Protein AF-A0A182FL35-F1 (afdb_monomer)

Foldseek 3Di:
DVVVQVVCCVVVFKDKDDWDWDADPPGWTFTWIWIWGFDDDPNHGDDIDIDIDTDDTDGDDD

InterPro domains:
  IPR001610 PAC motif [SM00086] (17-58)
  IPR013655 PAS fold 3 [PF08447] (9-52)
  IPR035965 PAS domain superfamily [SSF55785] (9-55)

Sequence (62 aa):
MWTTVTGVVISKGQSETCRYRFLAKTGGYAWVVTQATVIYDKQKPHSIVCVNYVIRVELTEL

Nearest PDB structures (foldseek):
  4zqd-assembly2_D  TM=8.842E-01  e=4.619E-04  Mus musculus
  7vni-assembly1_B  TM=9.277E-01  e=5.712E-03  Drosophila melanogaster
  7vni-assembly2_A  TM=9.227E-01  e=8.602E-03  Drosophila melanogaster
  7vnh-assembly1_A  TM=9.039E-01  e=1.222E-02  Drosophila melanogaster
  5nwm-assembly1_A  TM=6.566E-01  e=1.637E-02  Homo sapiens

Mean predicted aligned error: 4.46 Å

Structure (mmCIF, N/CA/C/O backbone):
data_AF-A0A182FL35-F1
#
_entry.id   AF-A0A182FL35-F1
#
loop_
_atom_site.group_PDB
_atom_site.id
_atom_site.type_symbol
_atom_site.label_atom_id
_atom_site.label_alt_id
_atom_site.label_comp_id
_atom_site.label_asym_id
_atom_site.label_entity_id
_atom_site.label_seq_id
_atom_site.pdbx_PDB_ins_code
_atom_site.Cartn_x
_atom_site.Cartn_y
_atom_site.Cartn_z
_atom_site.occupancy
_atom_site.B_iso_or_equiv
_atom_site.auth_seq_id
_atom_site.auth_comp_id
_atom_site.auth_asym_id
_atom_site.auth_atom_id
_atom_site.pdbx_PDB_model_num
ATOM 1 N N . MET A 1 1 ? 8.811 2.433 6.369 1.00 58.22 1 MET A N 1
ATOM 2 C CA . MET A 1 1 ? 7.898 3.150 5.449 1.00 58.22 1 MET A CA 1
ATOM 3 C C . MET A 1 1 ? 6.448 2.725 5.671 1.00 58.22 1 MET A C 1
ATOM 5 O O . MET A 1 1 ? 5.705 3.516 6.231 1.00 58.22 1 MET A O 1
ATOM 9 N N . TRP A 1 2 ? 6.061 1.478 5.371 1.00 62.41 2 TRP A N 1
ATOM 10 C CA . TRP A 1 2 ? 4.710 0.963 5.669 1.00 62.41 2 TRP A CA 1
ATOM 11 C C . TRP A 1 2 ? 4.324 1.022 7.156 1.00 62.41 2 TRP A C 1
ATOM 13 O O . TRP A 1 2 ? 3.208 1.412 7.472 1.00 62.41 2 TRP A O 1
ATOM 23 N N . THR A 1 3 ? 5.260 0.750 8.071 1.00 70.19 3 THR A N 1
ATOM 24 C CA . THR A 1 3 ? 5.031 0.798 9.530 1.00 70.19 3 THR A CA 1
ATOM 25 C C . THR A 1 3 ? 4.587 2.177 10.036 1.00 70.19 3 THR A C 1
ATOM 27 O O . THR A 1 3 ? 3.782 2.284 10.959 1.00 70.19 3 THR A O 1
ATOM 30 N N . THR A 1 4 ? 5.089 3.254 9.425 1.00 74.81 4 THR A N 1
ATOM 31 C CA . THR A 1 4 ? 4.695 4.627 9.774 1.00 74.81 4 THR A CA 1
ATOM 32 C C . THR A 1 4 ? 3.277 4.913 9.291 1.00 74.81 4 THR A C 1
ATOM 34 O O . THR A 1 4 ? 2.467 5.452 10.039 1.00 74.81 4 THR A O 1
ATOM 37 N N . VAL A 1 5 ? 2.955 4.489 8.066 1.00 80.38 5 VAL A N 1
ATOM 38 C CA . VAL A 1 5 ? 1.625 4.662 7.469 1.00 80.38 5 VAL A CA 1
ATOM 39 C C . VAL A 1 5 ? 0.579 3.902 8.278 1.00 80.38 5 VAL A C 1
ATOM 41 O O . VAL A 1 5 ? -0.439 4.482 8.630 1.00 80.38 5 VAL A O 1
ATOM 44 N N . THR A 1 6 ? 0.846 2.660 8.689 1.00 82.56 6 THR A N 1
ATOM 45 C CA . THR A 1 6 ? -0.089 1.891 9.528 1.00 82.56 6 THR A CA 1
ATOM 46 C C . THR A 1 6 ? -0.377 2.568 10.867 1.00 82.56 6 THR A C 1
ATOM 48 O O . THR A 1 6 ? -1.531 2.609 11.286 1.00 82.56 6 THR A O 1
ATOM 51 N N . GLY A 1 7 ? 0.635 3.153 11.520 1.00 87.38 7 GLY A N 1
ATOM 52 C CA . GLY A 1 7 ? 0.431 3.892 12.771 1.00 87.38 7 GLY A CA 1
ATOM 53 C C . GLY A 1 7 ? -0.469 5.118 12.588 1.00 87.38 7 GLY A C 1
ATOM 54 O O . GLY A 1 7 ? -1.366 5.363 13.397 1.00 87.38 7 GLY A O 1
ATOM 55 N N . VAL A 1 8 ? -0.282 5.862 11.494 1.00 89.75 8 VAL A N 1
ATOM 56 C CA . VAL A 1 8 ? -1.125 7.020 11.155 1.00 89.75 8 VAL A CA 1
ATOM 57 C C . VAL A 1 8 ? -2.546 6.586 10.790 1.00 89.75 8 VAL A C 1
ATOM 59 O O . VAL A 1 8 ? -3.495 7.199 11.265 1.00 89.75 8 VAL A O 1
ATOM 62 N N . VAL A 1 9 ? -2.713 5.507 10.023 1.00 93.50 9 VAL A N 1
ATOM 63 C CA . VAL A 1 9 ? -4.030 4.958 9.658 1.00 93.50 9 VAL A CA 1
ATOM 64 C C . VAL A 1 9 ? -4.809 4.548 10.908 1.00 93.50 9 VAL A C 1
ATOM 66 O O . VAL A 1 9 ? -5.948 4.962 11.067 1.00 93.50 9 VAL A O 1
ATOM 69 N N . ILE A 1 10 ? -4.196 3.816 11.842 1.00 90.25 10 ILE A N 1
ATOM 70 C CA . ILE A 1 10 ? -4.877 3.361 13.067 1.00 90.25 10 ILE A CA 1
ATOM 71 C C . ILE A 1 10 ? -5.255 4.537 13.983 1.00 90.25 10 ILE A C 1
ATOM 73 O O . ILE A 1 10 ? -6.321 4.521 14.593 1.00 90.25 10 ILE A O 1
ATOM 77 N N . SER A 1 11 ? -4.397 5.558 14.085 1.00 91.38 11 SER A N 1
ATOM 78 C CA . SER A 1 11 ? -4.614 6.692 14.998 1.00 91.38 11 SER A CA 1
ATOM 79 C C . SER A 1 11 ? -5.490 7.809 14.426 1.00 91.38 11 SER A C 1
ATOM 81 O O . SER A 1 11 ? -6.206 8.459 15.183 1.00 91.38 11 SER A O 1
ATOM 83 N N . LYS A 1 12 ? -5.436 8.055 13.111 1.00 92.88 12 LYS A N 1
ATOM 84 C CA . LYS A 1 12 ? -6.132 9.168 12.435 1.00 92.88 12 LYS A CA 1
ATOM 85 C C . LYS A 1 12 ? -7.195 8.716 11.436 1.00 92.88 12 LYS A C 1
ATOM 87 O O . LYS A 1 12 ? -7.852 9.551 10.826 1.00 92.88 12 LYS A O 1
ATOM 92 N N . GLY A 1 13 ? -7.345 7.414 11.232 1.00 94.25 13 GLY A N 1
ATOM 93 C CA . GLY A 1 13 ? -8.323 6.818 10.329 1.00 94.25 13 GLY A CA 1
ATOM 94 C C . GLY A 1 13 ? -7.859 6.710 8.878 1.00 94.25 13 GLY A C 1
ATOM 95 O O . GLY A 1 13 ? -8.310 5.804 8.189 1.00 94.25 13 GLY A O 1
ATOM 96 N N . GLN A 1 14 ? -6.961 7.573 8.387 1.00 96.19 14 GLN A N 1
ATOM 97 C CA . GLN A 1 14 ? -6.533 7.573 6.980 1.00 96.19 14 GLN A CA 1
ATOM 98 C C . GLN A 1 14 ? -5.074 8.001 6.804 1.00 96.19 14 GLN A C 1
ATOM 100 O O . GLN A 1 14 ? -4.541 8.787 7.589 1.00 96.19 14 GLN A O 1
ATOM 105 N N . SER A 1 15 ? -4.416 7.491 5.762 1.00 96.69 15 SER A N 1
ATOM 106 C CA . SER A 1 15 ? -3.070 7.914 5.366 1.00 96.69 15 SER A CA 1
ATOM 107 C C . SER A 1 15 ? -2.744 7.509 3.927 1.00 96.69 15 SER A C 1
ATOM 109 O O . SER A 1 15 ? -3.426 6.675 3.333 1.00 96.69 15 SER A O 1
ATOM 111 N N . GLU A 1 16 ? -1.663 8.065 3.391 1.00 95.88 16 GLU A N 1
ATOM 112 C CA . GLU A 1 16 ? -1.110 7.733 2.082 1.00 95.88 16 GLU A CA 1
ATOM 113 C C . GLU A 1 16 ? 0.375 7.364 2.223 1.00 95.88 16 GLU A C 1
ATOM 115 O O . GLU A 1 16 ? 1.117 7.977 2.995 1.00 95.88 16 GLU A O 1
ATOM 120 N N . THR A 1 17 ? 0.822 6.345 1.491 1.00 95.44 17 THR A N 1
ATOM 121 C CA . THR A 1 17 ? 2.244 5.997 1.391 1.00 95.44 17 THR A CA 1
ATOM 122 C C . THR A 1 17 ? 2.952 6.919 0.398 1.00 95.44 17 THR A C 1
ATOM 124 O O . THR A 1 17 ? 2.384 7.267 -0.631 1.00 95.44 17 THR A O 1
ATOM 127 N N . CYS A 1 18 ? 4.253 7.187 0.559 1.00 94.56 18 CYS A N 1
ATOM 128 C CA . CYS A 1 18 ? 5.028 7.634 -0.610 1.00 94.56 18 CYS A CA 1
ATOM 129 C C . CYS A 1 18 ? 5.114 6.499 -1.654 1.00 94.56 18 CYS A C 1
ATOM 131 O O . CYS A 1 18 ? 4.730 5.355 -1.386 1.00 94.56 18 CYS A O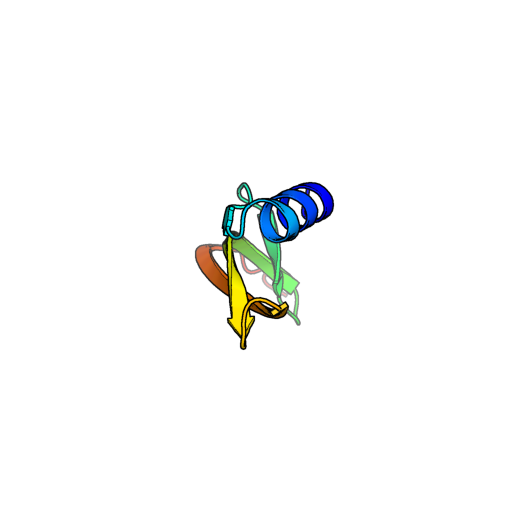 1
ATOM 133 N N . ARG A 1 19 ? 5.642 6.803 -2.845 1.00 95.62 19 ARG A N 1
ATOM 134 C CA . ARG A 1 19 ? 5.813 5.813 -3.919 1.00 95.62 19 ARG A CA 1
ATOM 135 C C . ARG A 1 19 ? 6.695 4.655 -3.453 1.00 95.62 19 ARG A C 1
ATOM 137 O O . ARG A 1 19 ? 7.784 4.885 -2.929 1.00 95.62 19 ARG A O 1
ATOM 144 N N . TYR A 1 20 ? 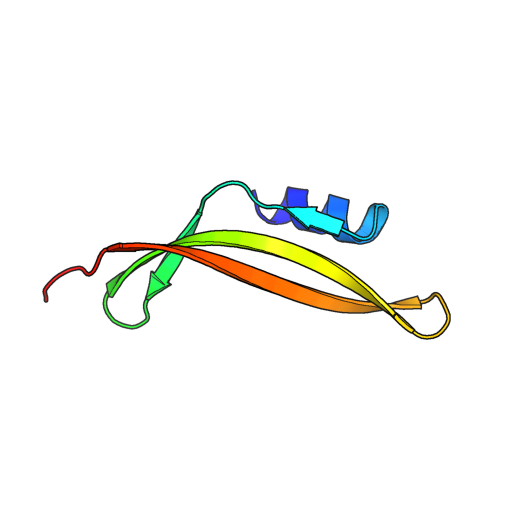6.254 3.426 -3.681 1.00 95.06 20 TYR A N 1
ATOM 145 C CA . TYR A 1 20 ? 7.019 2.222 -3.366 1.00 95.06 20 TYR A CA 1
ATOM 146 C C . TYR A 1 20 ? 6.889 1.178 -4.480 1.00 95.06 20 TYR A C 1
ATOM 148 O O . TYR A 1 20 ? 6.053 1.302 -5.375 1.00 95.06 20 TYR A O 1
ATOM 156 N N . ARG A 1 21 ? 7.752 0.157 -4.433 1.00 95.62 21 ARG A N 1
ATOM 157 C CA . ARG A 1 21 ? 7.753 -0.948 -5.397 1.00 95.62 21 ARG A CA 1
ATOM 158 C C . ARG A 1 21 ? 6.836 -2.070 -4.923 1.00 95.62 21 ARG A C 1
ATOM 160 O O . ARG A 1 21 ? 7.067 -2.646 -3.862 1.00 95.62 21 ARG A O 1
ATOM 167 N N . PHE A 1 22 ? 5.835 -2.386 -5.731 1.00 95.50 22 PHE A N 1
ATOM 168 C CA . PHE A 1 22 ? 4.956 -3.536 -5.579 1.00 95.50 22 PHE A CA 1
ATOM 169 C C . PHE A 1 22 ? 5.464 -4.661 -6.485 1.00 95.50 22 PHE A C 1
ATOM 171 O O . PHE A 1 22 ? 5.393 -4.553 -7.708 1.00 95.50 22 PHE A O 1
ATOM 178 N N . LEU A 1 23 ? 6.057 -5.698 -5.892 1.00 94.81 23 LEU A N 1
ATOM 179 C CA . LEU A 1 23 ? 6.748 -6.753 -6.637 1.00 94.81 23 LEU A CA 1
ATOM 180 C C . LEU A 1 23 ? 5.754 -7.639 -7.395 1.00 94.81 23 LEU A C 1
ATOM 182 O O . LEU A 1 23 ? 4.752 -8.081 -6.832 1.00 94.81 23 LEU A O 1
ATOM 186 N N . ALA A 1 24 ? 6.050 -7.917 -8.663 1.00 92.06 24 ALA A N 1
ATOM 187 C CA . ALA A 1 24 ? 5.279 -8.863 -9.456 1.00 92.06 24 ALA A CA 1
ATOM 188 C C . ALA A 1 24 ? 5.748 -10.303 -9.194 1.00 92.06 24 ALA A C 1
ATOM 190 O O . ALA A 1 24 ? 6.905 -10.553 -8.855 1.00 92.06 24 ALA A O 1
ATOM 191 N N . LYS A 1 25 ? 4.837 -11.268 -9.364 1.00 90.06 25 LYS A N 1
ATOM 192 C CA . LYS A 1 25 ? 5.082 -12.686 -9.044 1.00 90.06 25 LYS A CA 1
ATOM 193 C C . LYS A 1 25 ? 6.256 -13.287 -9.826 1.00 90.06 25 LYS A C 1
ATOM 195 O O . LYS A 1 25 ? 6.960 -14.138 -9.299 1.00 90.06 25 LYS A O 1
ATOM 200 N N . THR A 1 26 ? 6.429 -12.879 -11.079 1.00 87.94 26 THR A N 1
ATOM 201 C CA . THR A 1 26 ? 7.361 -13.496 -12.035 1.00 87.94 26 THR A CA 1
ATOM 202 C C . THR A 1 26 ? 8.552 -12.600 -12.377 1.00 87.94 26 THR A C 1
ATOM 204 O O . THR A 1 26 ? 9.217 -12.847 -13.373 1.00 87.94 26 THR A O 1
ATOM 207 N N . GLY A 1 27 ? 8.825 -11.569 -11.571 1.00 89.50 27 GLY A N 1
ATOM 208 C CA . GLY A 1 27 ? 9.876 -10.580 -11.834 1.00 89.50 27 GLY A CA 1
ATOM 209 C C . GLY A 1 27 ? 9.319 -9.207 -12.214 1.00 89.50 27 GLY A C 1
ATOM 210 O O . GLY A 1 27 ? 8.174 -9.078 -12.644 1.00 89.50 27 GLY A O 1
ATOM 211 N N . GLY A 1 28 ? 10.128 -8.167 -12.014 1.00 94.44 28 GLY A N 1
ATOM 212 C CA . GLY A 1 28 ? 9.702 -6.774 -12.143 1.00 94.44 28 GLY A CA 1
ATOM 213 C C . GLY A 1 28 ? 8.896 -6.248 -10.948 1.00 94.44 28 GLY A C 1
ATOM 214 O O . GLY A 1 28 ? 8.741 -6.902 -9.910 1.00 94.44 28 GLY A O 1
ATOM 215 N N . TYR A 1 29 ? 8.396 -5.021 -11.081 1.00 95.38 29 TYR A N 1
ATOM 216 C CA . TYR A 1 29 ? 7.577 -4.356 -10.069 1.00 95.38 29 TYR A CA 1
ATOM 217 C C . TYR A 1 29 ? 6.725 -3.231 -10.664 1.00 95.38 29 TYR A C 1
ATOM 219 O O . TYR A 1 29 ? 7.017 -2.684 -11.723 1.00 95.38 29 TYR A O 1
ATOM 227 N N . ALA A 1 30 ? 5.685 -2.830 -9.940 1.00 96.31 30 ALA A N 1
ATOM 228 C CA . ALA A 1 30 ? 4.957 -1.597 -10.200 1.00 96.31 30 ALA A CA 1
ATOM 229 C C . ALA A 1 30 ? 5.334 -0.527 -9.170 1.00 96.31 30 ALA A C 1
ATOM 231 O O . ALA A 1 30 ? 5.419 -0.802 -7.976 1.00 96.31 30 ALA A O 1
ATOM 232 N N . TRP A 1 31 ? 5.532 0.709 -9.615 1.00 97.25 31 TRP A N 1
ATOM 233 C CA . TRP A 1 31 ? 5.527 1.872 -8.739 1.00 97.25 31 TRP A CA 1
ATOM 234 C C . TRP A 1 31 ? 4.092 2.165 -8.318 1.00 97.25 31 TRP A C 1
ATOM 236 O O . TRP A 1 31 ? 3.244 2.434 -9.170 1.00 97.25 31 TRP A O 1
ATOM 246 N N . VAL A 1 32 ? 3.828 2.115 -7.015 1.00 97.38 32 VAL A N 1
ATOM 247 C CA . VAL A 1 32 ? 2.492 2.270 -6.433 1.00 97.38 32 VAL A CA 1
ATOM 248 C C . VAL A 1 32 ? 2.510 3.328 -5.334 1.00 97.38 32 VAL A C 1
ATOM 250 O O . VAL A 1 32 ? 3.496 3.472 -4.609 1.00 97.38 32 VAL A O 1
ATOM 253 N N . VAL A 1 33 ? 1.407 4.062 -5.207 1.00 97.19 33 VAL A N 1
ATOM 254 C CA . VAL A 1 33 ? 1.028 4.806 -3.998 1.00 97.19 33 VAL A CA 1
ATOM 255 C C . VAL A 1 33 ? -0.230 4.166 -3.435 1.00 97.19 33 VAL A C 1
ATOM 257 O O . VAL A 1 33 ? -1.171 3.899 -4.180 1.00 97.19 33 VAL A O 1
ATOM 260 N N . THR A 1 34 ? -0.251 3.904 -2.133 1.00 96.94 34 THR A N 1
ATOM 261 C CA . THR A 1 34 ? -1.413 3.323 -1.463 1.00 96.94 34 THR A CA 1
ATOM 262 C C . THR A 1 34 ? -2.052 4.355 -0.557 1.00 96.94 34 THR A C 1
ATOM 264 O O . THR A 1 34 ? -1.400 4.871 0.350 1.00 96.94 34 THR 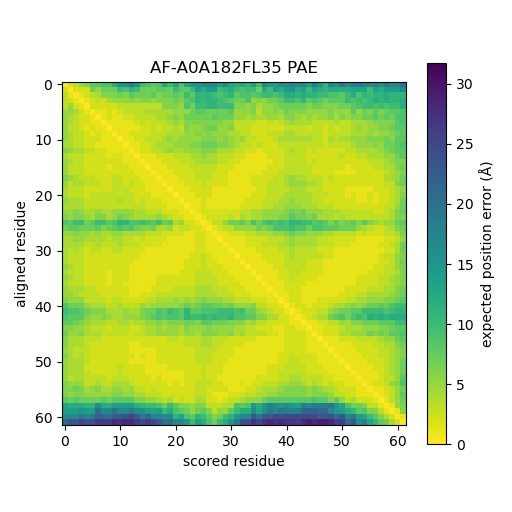A O 1
ATOM 267 N N . GLN A 1 35 ? -3.343 4.599 -0.761 1.00 96.81 35 GLN A N 1
ATOM 268 C CA . GLN A 1 35 ? -4.191 5.276 0.213 1.00 96.81 35 GLN A CA 1
ATOM 269 C C . GLN A 1 35 ? -4.880 4.224 1.076 1.00 96.81 35 GLN A C 1
ATOM 271 O O . GLN A 1 35 ? -5.530 3.316 0.560 1.00 96.81 35 GLN A O 1
ATOM 276 N N . ALA A 1 36 ? -4.725 4.331 2.389 1.00 96.69 36 ALA A N 1
ATOM 277 C CA . ALA A 1 36 ? -5.278 3.399 3.358 1.00 96.69 36 ALA A CA 1
ATOM 278 C C . ALA A 1 36 ? -6.280 4.116 4.267 1.00 96.69 36 ALA A C 1
ATOM 280 O O . ALA A 1 36 ? -5.991 5.195 4.784 1.00 96.69 36 ALA A O 1
ATOM 281 N N . THR A 1 37 ? -7.450 3.510 4.462 1.00 96.75 37 THR A N 1
ATOM 282 C CA . THR A 1 37 ? -8.542 4.031 5.299 1.00 96.75 37 THR A CA 1
ATOM 283 C C . THR A 1 37 ? -9.046 2.952 6.246 1.00 96.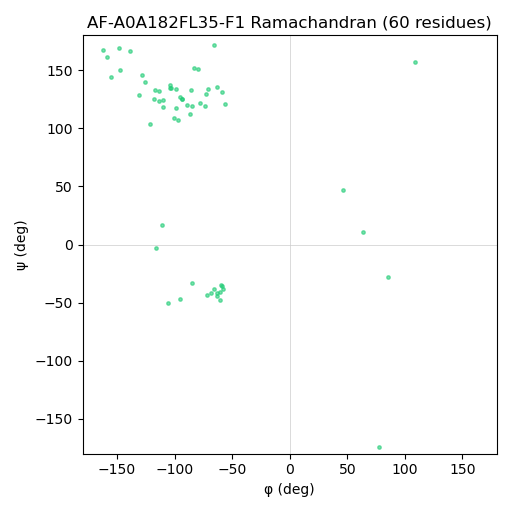75 37 THR A C 1
ATOM 285 O O . THR A 1 37 ? -9.377 1.856 5.801 1.00 96.75 37 THR A O 1
ATOM 288 N N . VAL A 1 38 ? -9.136 3.256 7.540 1.00 96.31 38 VAL A N 1
ATOM 289 C CA . VAL A 1 38 ? -9.807 2.413 8.534 1.00 96.31 38 VAL A CA 1
ATOM 290 C C . VAL A 1 38 ? -11.310 2.501 8.327 1.00 96.31 38 VAL A C 1
ATOM 292 O O . VAL A 1 38 ? -11.887 3.586 8.299 1.00 96.31 38 VAL A O 1
ATOM 295 N N . ILE A 1 39 ? -11.948 1.344 8.243 1.00 96.12 39 ILE A N 1
ATOM 296 C CA . ILE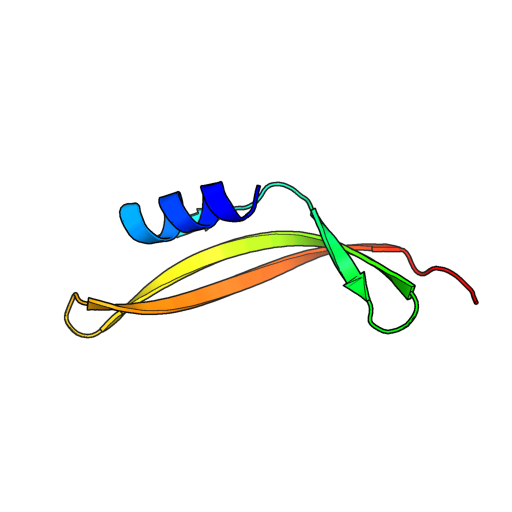 A 1 39 ? -13.395 1.210 8.302 1.00 96.12 39 ILE A CA 1
ATOM 297 C C . ILE A 1 39 ? -13.776 0.884 9.739 1.00 96.12 39 ILE A C 1
ATOM 299 O O . ILE A 1 39 ? -13.254 -0.062 10.339 1.00 96.12 39 ILE A O 1
ATOM 303 N N . TYR A 1 40 ? -14.692 1.677 10.283 1.00 94.00 40 TYR A N 1
ATOM 304 C CA . TYR A 1 40 ? -15.236 1.476 11.617 1.00 94.00 40 TYR A CA 1
ATOM 305 C C . TYR A 1 40 ? -16.588 0.771 11.527 1.00 94.00 40 TYR A C 1
ATOM 307 O O . TYR A 1 40 ? -17.454 1.187 10.761 1.00 94.00 40 TYR A O 1
ATOM 315 N N . ASP A 1 41 ? -16.785 -0.247 12.362 1.00 93.94 41 ASP A N 1
ATOM 316 C CA . ASP A 1 41 ? -18.097 -0.822 12.653 1.00 93.94 41 ASP A CA 1
ATOM 317 C C . ASP A 1 41 ? -18.433 -0.542 14.118 1.00 93.94 41 ASP A C 1
ATOM 319 O O . ASP A 1 41 ? -17.648 -0.858 15.014 1.00 93.94 41 ASP A O 1
ATOM 323 N N . LYS A 1 42 ? -19.571 0.110 14.375 1.00 92.81 42 LYS A N 1
ATOM 324 C CA . LYS A 1 42 ? -19.999 0.518 15.729 1.00 92.81 42 LYS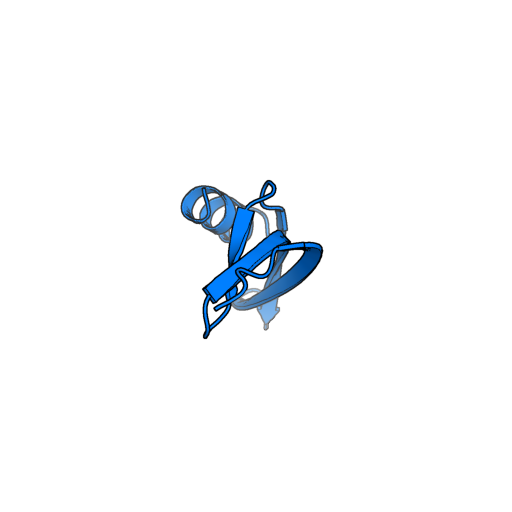 A CA 1
ATOM 325 C C . LYS A 1 42 ? -18.867 1.176 16.540 1.00 92.81 42 LYS A C 1
ATOM 327 O O . LYS A 1 42 ? -18.634 0.827 17.695 1.00 92.81 42 LYS A O 1
ATOM 332 N N . GLN A 1 43 ? -18.150 2.114 15.909 1.00 87.31 43 GLN A N 1
ATOM 333 C CA . GLN A 1 43 ? -17.009 2.854 16.480 1.00 87.31 43 GLN A CA 1
ATOM 334 C C . GLN A 1 43 ? -15.779 1.999 16.842 1.00 87.31 43 GLN A C 1
ATOM 336 O O . GLN A 1 43 ? -14.835 2.502 17.449 1.00 87.31 43 GLN A O 1
ATOM 341 N N . LYS A 1 44 ? -15.738 0.728 16.433 1.00 91.06 44 LYS A N 1
ATOM 342 C CA . LYS A 1 44 ? -14.560 -0.133 16.558 1.00 91.06 44 LYS A CA 1
ATOM 343 C C . LYS A 1 44 ? -13.867 -0.274 15.200 1.00 91.06 44 LYS A C 1
ATOM 345 O O . LYS A 1 44 ? -14.558 -0.503 14.207 1.00 91.06 44 LYS A O 1
ATOM 350 N N . PRO A 1 45 ? -12.529 -0.156 15.129 1.00 92.31 45 PRO A N 1
ATOM 351 C CA . PRO A 1 45 ? -11.790 -0.466 13.910 1.00 92.31 45 PRO A CA 1
ATOM 352 C C . PRO A 1 45 ? -12.092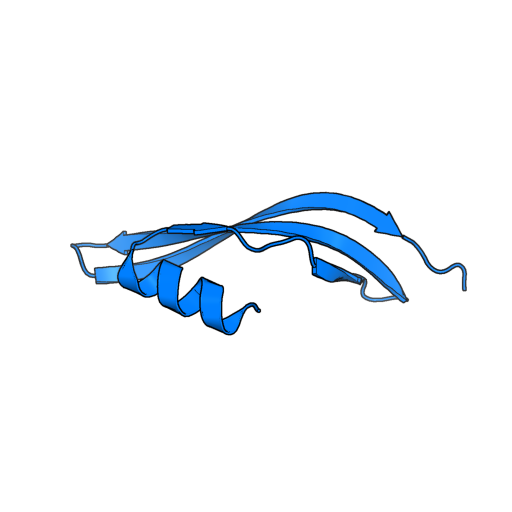 -1.904 13.480 1.00 92.31 45 PRO A C 1
ATOM 354 O O . PRO A 1 45 ? -11.869 -2.835 14.253 1.00 92.31 45 PRO A O 1
ATOM 357 N N . HIS A 1 46 ? -12.624 -2.078 12.274 1.00 94.44 46 HIS A N 1
ATOM 358 C CA . HIS A 1 46 ? -13.005 -3.385 11.742 1.00 94.44 46 HIS A CA 1
ATOM 359 C C . HIS A 1 46 ? -12.010 -3.860 10.683 1.00 94.44 46 HIS A C 1
ATOM 361 O O . HIS A 1 46 ? -11.493 -4.972 10.758 1.00 94.44 46 HIS A O 1
ATOM 367 N N . SER A 1 47 ? -11.713 -3.004 9.706 1.00 94.81 47 SER A N 1
ATOM 368 C CA . SER A 1 47 ? -10.807 -3.327 8.606 1.00 94.81 47 SER A CA 1
ATOM 369 C C . SER A 1 47 ? -10.061 -2.090 8.114 1.00 94.81 47 SER A C 1
ATOM 371 O O . SER A 1 47 ? -10.374 -0.963 8.495 1.00 94.81 47 SER A O 1
ATOM 373 N N . ILE A 1 48 ? -9.051 -2.302 7.271 1.00 95.12 48 ILE A N 1
ATOM 374 C CA . ILE A 1 48 ? -8.380 -1.239 6.522 1.00 95.12 48 ILE A CA 1
ATOM 375 C C . ILE A 1 48 ? -8.602 -1.524 5.043 1.00 95.12 48 ILE A C 1
ATOM 377 O O . ILE A 1 48 ? -8.270 -2.605 4.558 1.00 95.12 48 ILE A O 1
ATOM 381 N N . VAL A 1 49 ? -9.150 -0.549 4.329 1.00 96.50 49 VAL A N 1
ATOM 382 C CA . VAL A 1 49 ? -9.264 -0.584 2.873 1.00 96.50 49 VAL A CA 1
ATOM 383 C C . VAL A 1 49 ? -8.056 0.130 2.283 1.00 96.50 49 VAL A C 1
ATOM 385 O O . VAL A 1 49 ? -7.793 1.287 2.613 1.00 96.50 49 VAL A O 1
ATOM 388 N N . CYS A 1 50 ? -7.333 -0.567 1.408 1.00 96.31 50 CYS A N 1
ATOM 389 C CA . CYS A 1 50 ? -6.170 -0.047 0.695 1.00 96.31 50 CYS A CA 1
ATOM 390 C C . CYS A 1 50 ? -6.504 0.131 -0.787 1.00 96.31 50 CYS A C 1
ATOM 392 O O . CYS A 1 50 ? -6.773 -0.846 -1.486 1.00 96.31 50 CYS A O 1
ATOM 394 N N . VAL A 1 51 ? -6.432 1.366 -1.275 1.00 97.44 51 VAL A N 1
ATOM 395 C CA . VAL A 1 51 ? -6.540 1.697 -2.699 1.00 97.44 51 VAL A CA 1
ATOM 396 C C . VAL A 1 51 ? -5.134 1.891 -3.251 1.00 97.44 51 VAL A C 1
ATOM 398 O O . VAL A 1 51 ? -4.402 2.770 -2.799 1.00 97.44 51 VAL A O 1
ATOM 401 N N . ASN A 1 52 ?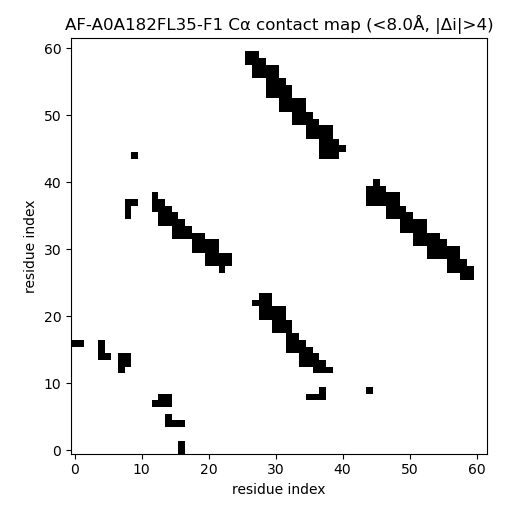 -4.747 1.051 -4.210 1.00 96.94 52 ASN A N 1
ATOM 402 C CA . ASN A 1 52 ? -3.415 1.053 -4.810 1.00 96.94 52 ASN A CA 1
ATOM 403 C C . ASN A 1 52 ? -3.447 1.767 -6.164 1.00 96.94 52 ASN A C 1
ATOM 405 O O . ASN A 1 52 ? -3.967 1.227 -7.140 1.00 96.94 52 ASN A O 1
ATOM 409 N N . TYR A 1 53 ? -2.859 2.957 -6.232 1.00 97.50 53 TYR A N 1
ATOM 410 C CA . TYR A 1 53 ? -2.690 3.698 -7.476 1.00 97.50 53 TYR A CA 1
ATOM 411 C C . TYR A 1 53 ? -1.396 3.265 -8.157 1.00 97.50 53 TYR A C 1
ATOM 413 O O . TYR A 1 53 ? -0.299 3.531 -7.659 1.00 97.50 53 TYR A O 1
ATOM 421 N N . VAL A 1 54 ? -1.525 2.594 -9.302 1.00 97.00 54 VAL A N 1
ATOM 422 C CA . VAL A 1 54 ? -0.386 2.198 -10.136 1.00 97.00 54 VAL A CA 1
ATOM 423 C C . VAL A 1 54 ? 0.092 3.407 -10.934 1.00 97.00 54 VAL A C 1
ATOM 425 O O . VAL A 1 54 ? -0.663 3.995 -11.700 1.00 97.00 54 VAL A O 1
ATOM 428 N N . ILE A 1 55 ? 1.360 3.765 -10.757 1.00 97.25 55 ILE A N 1
ATOM 429 C CA . ILE A 1 55 ? 2.000 4.907 -11.421 1.00 97.25 55 ILE A CA 1
ATOM 430 C C . ILE A 1 55 ? 2.739 4.442 -12.674 1.00 97.25 55 ILE A C 1
ATOM 432 O O . ILE A 1 55 ? 2.626 5.055 -13.731 1.00 97.25 55 ILE A O 1
ATOM 436 N N . ARG A 1 56 ? 3.525 3.365 -12.557 1.00 96.19 56 ARG A N 1
ATOM 437 C CA . ARG A 1 56 ? 4.281 2.782 -13.673 1.00 96.19 56 ARG A CA 1
ATOM 438 C C . ARG A 1 56 ? 4.557 1.311 -13.409 1.00 96.19 56 ARG A C 1
ATOM 440 O O . ARG A 1 56 ? 4.836 0.950 -12.271 1.00 96.19 56 ARG A O 1
ATOM 447 N N . VAL A 1 57 ? 4.538 0.489 -14.450 1.00 95.12 57 VAL A N 1
ATOM 448 C CA . VAL A 1 57 ? 4.964 -0.914 -14.391 1.00 95.12 57 VAL A CA 1
ATOM 449 C C . VAL A 1 57 ? 6.337 -1.038 -15.038 1.00 95.12 57 VAL A C 1
ATOM 451 O O . VAL A 1 57 ? 6.573 -0.474 -16.105 1.00 95.12 57 VAL A O 1
ATOM 454 N N . GLU A 1 58 ? 7.236 -1.757 -14.380 1.00 91.94 58 GLU A N 1
ATOM 455 C CA . GLU A 1 58 ? 8.556 -2.105 -14.887 1.00 91.94 58 GLU A CA 1
ATOM 456 C C . GLU A 1 58 ? 8.663 -3.629 -14.907 1.00 91.94 58 GLU A C 1
ATOM 458 O O . GLU A 1 58 ? 8.771 -4.281 -13.866 1.00 91.94 58 GLU A O 1
ATOM 463 N N . LEU A 1 59 ? 8.545 -4.193 -16.108 1.00 85.06 59 LEU A N 1
ATOM 464 C CA . LEU A 1 59 ? 8.706 -5.621 -16.337 1.00 85.06 59 LEU A CA 1
ATOM 465 C C . LEU A 1 59 ? 10.191 -5.904 -16.537 1.00 85.06 59 LEU A C 1
ATOM 467 O O . LEU A 1 59 ? 10.863 -5.209 -17.295 1.00 85.06 59 LEU A O 1
ATOM 471 N N . THR A 1 60 ? 10.696 -6.922 -15.852 1.00 79.62 60 THR A N 1
ATOM 472 C CA . THR A 1 60 ? 11.985 -7.511 -16.210 1.00 79.62 60 THR A CA 1
ATOM 473 C C . THR A 1 60 ? 11.694 -8.535 -17.302 1.00 79.62 60 THR A C 1
ATOM 475 O O . THR A 1 60 ? 10.893 -9.440 -17.068 1.00 79.62 60 THR A O 1
ATOM 478 N N . GLU A 1 61 ? 12.262 -8.364 -18.497 1.00 66.00 61 GLU A N 1
ATOM 479 C CA . GLU A 1 61 ? 12.248 -9.440 -19.494 1.00 66.00 61 GLU A CA 1
ATOM 480 C C . GLU A 1 61 ? 13.051 -10.625 -18.933 1.00 66.00 61 GLU A C 1
ATOM 482 O O . GLU A 1 61 ? 14.086 -10.417 -18.291 1.00 66.00 61 GLU A O 1
ATOM 487 N N . LEU A 1 62 ? 12.506 -11.836 -19.082 1.00 59.88 62 LEU A N 1
ATOM 488 C CA . LEU A 1 62 ? 13.161 -13.089 -18.691 1.00 59.88 62 LEU A CA 1
ATOM 489 C C . LEU A 1 62 ? 14.243 -13.470 -19.701 1.00 59.88 62 LEU A C 1
ATOM 491 O O . LEU A 1 62 ? 13.961 -13.355 -20.915 1.00 59.88 62 LEU A O 1
#

Secondary structure (DSSP, 8-state):
-HHHHHHHHHHHSEEEPPPEEEE-TTS-EEEEEEEEEEEEETTEEEEEEEEEEEEEEEPPP-

Organism: Anopheles albimanus (NCBI:txid7167)

Radius of gyration: 14.21 Å; Cα contacts (8 Å, |Δi|>4): 111; chains: 1; bounding box: 33×23×36 Å

Solvent-accessible surface area (backbone atoms only — not comparable to full-atom values): 3654 Å²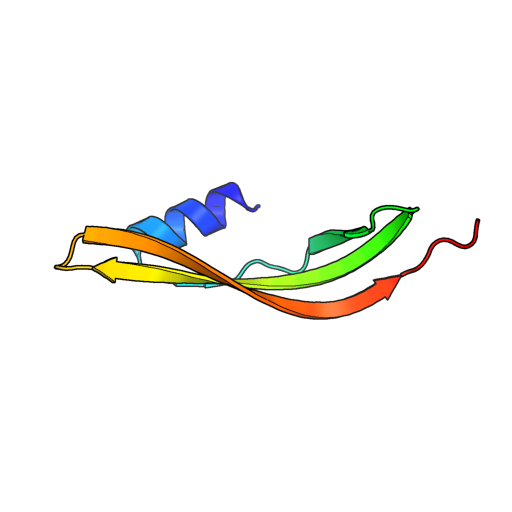 total; per-residue (Å²): 111,68,70,59,37,53,54,40,17,74,75,69,37,46,38,66,49,72,80,42,80,46,73,42,95,87,51,38,32,28,38,29,33,40,42,35,35,52,41,65,54,97,89,36,85,69,49,72,51,73,49,76,47,78,77,46,78,45,77,54,85,129

pLDDT: mean 90.79, std 9.44, range [58.22, 97.5]